Protein AF-A0A929NT50-F1 (afdb_monomer)

Sequence (52 aa):
MPRRLNTADAGFEADFRALLAAKREVSVDVNDTVAAILAEVRARGDEAIIEY

Structure (mmCIF, N/CA/C/O backbone):
data_AF-A0A929NT50-F1
#
_entry.id   AF-A0A929NT50-F1
#
loop_
_atom_site.group_PDB
_atom_site.id
_atom_site.type_symbol
_atom_site.label_atom_id
_atom_site.label_alt_id
_atom_site.label_comp_id
_atom_site.label_asym_id
_atom_site.label_entity_id
_atom_site.label_seq_id
_atom_site.pdbx_PDB_ins_code
_atom_site.Cartn_x
_atom_site.Cartn_y
_atom_site.Cartn_z
_atom_site.occupancy
_atom_site.B_iso_or_equiv
_atom_site.auth_seq_id
_atom_site.auth_comp_id
_atom_site.auth_asym_id
_atom_site.auth_atom_id
_atom_site.pdbx_PDB_model_num
ATOM 1 N N . MET A 1 1 ? 20.819 -1.149 -0.332 1.00 67.75 1 MET A N 1
ATOM 2 C CA . MET A 1 1 ? 21.532 -0.486 -1.451 1.00 67.75 1 MET A CA 1
ATOM 3 C C . MET A 1 1 ? 20.529 -0.175 -2.557 1.00 67.75 1 MET A C 1
ATOM 5 O O . MET A 1 1 ? 19.663 -1.014 -2.773 1.00 67.75 1 MET A O 1
ATOM 9 N N . PRO A 1 2 ? 20.577 0.995 -3.218 1.00 80.56 2 PRO A N 1
ATOM 10 C CA . PRO A 1 2 ? 19.608 1.341 -4.257 1.00 80.56 2 PRO A CA 1
ATOM 11 C C . PRO A 1 2 ? 19.830 0.502 -5.520 1.00 80.56 2 PRO A C 1
ATOM 13 O O . PRO A 1 2 ? 20.958 0.380 -6.000 1.00 80.56 2 PRO A O 1
ATOM 16 N N . ARG A 1 3 ? 18.748 -0.053 -6.070 1.00 82.50 3 ARG A N 1
ATOM 17 C CA . ARG A 1 3 ? 18.768 -0.747 -7.363 1.00 82.50 3 ARG A CA 1
ATOM 18 C C . ARG A 1 3 ? 18.881 0.310 -8.466 1.00 82.50 3 ARG A C 1
ATOM 20 O O . ARG A 1 3 ? 18.049 1.212 -8.529 1.00 82.50 3 ARG A O 1
ATOM 27 N N . ARG A 1 4 ? 19.926 0.237 -9.293 1.00 88.62 4 ARG A N 1
ATOM 28 C CA . ARG A 1 4 ? 20.128 1.133 -10.443 1.00 88.62 4 ARG A CA 1
ATOM 29 C C . ARG A 1 4 ? 19.799 0.375 -11.721 1.00 88.62 4 ARG A C 1
ATOM 31 O O . ARG A 1 4 ? 20.275 -0.740 -11.891 1.00 88.62 4 ARG A O 1
ATOM 38 N N . LEU A 1 5 ? 18.993 0.985 -12.581 1.00 92.94 5 LEU A N 1
ATOM 39 C CA . LEU A 1 5 ? 18.660 0.474 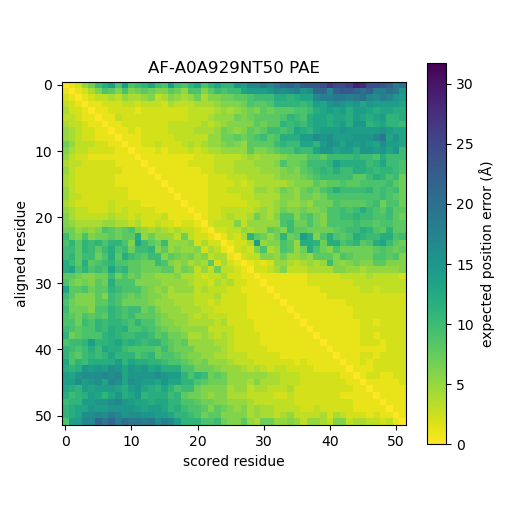-13.907 1.00 92.94 5 LEU A CA 1
ATOM 40 C C . LEU A 1 5 ? 19.278 1.397 -14.956 1.00 92.94 5 LEU A C 1
ATOM 42 O O . LEU A 1 5 ? 19.272 2.616 -14.775 1.00 92.94 5 LEU A O 1
ATOM 46 N N . ASN A 1 6 ? 19.793 0.818 -16.036 1.00 92.81 6 ASN A N 1
ATOM 47 C CA . ASN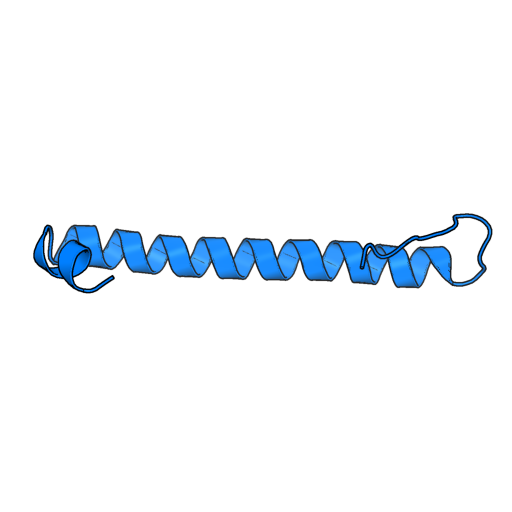 A 1 6 ? 20.332 1.543 -17.178 1.00 92.81 6 ASN A CA 1
ATOM 48 C C . ASN A 1 6 ? 19.493 1.225 -18.418 1.00 92.81 6 ASN A C 1
ATOM 50 O O . ASN A 1 6 ? 19.326 0.064 -18.773 1.00 92.81 6 ASN A O 1
ATOM 54 N N . THR A 1 7 ? 18.976 2.254 -19.085 1.00 92.00 7 THR A N 1
ATOM 55 C CA . THR A 1 7 ? 18.119 2.111 -20.272 1.00 92.00 7 THR A CA 1
ATOM 56 C C . THR A 1 7 ? 18.851 1.548 -21.491 1.00 92.00 7 THR A C 1
ATOM 58 O O . THR A 1 7 ? 18.195 1.123 -22.438 1.00 92.00 7 THR A O 1
ATOM 61 N N . ALA A 1 8 ? 20.188 1.540 -21.485 1.00 94.75 8 ALA A N 1
ATOM 62 C CA . ALA A 1 8 ? 21.000 0.959 -22.552 1.00 94.75 8 ALA A CA 1
ATOM 63 C C . ALA A 1 8 ? 21.178 -0.568 -22.431 1.00 94.75 8 ALA A C 1
ATOM 65 O O . ALA A 1 8 ? 21.646 -1.202 -23.377 1.00 94.75 8 ALA A O 1
ATOM 66 N N . ASP A 1 9 ? 20.826 -1.163 -21.288 1.00 94.31 9 ASP A N 1
AT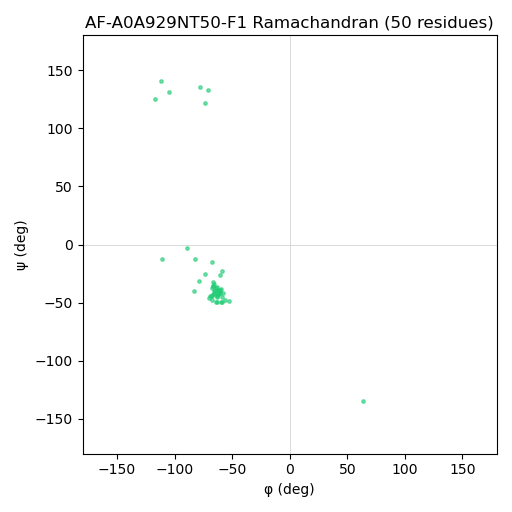OM 67 C CA . ASP A 1 9 ? 21.010 -2.594 -21.060 1.00 94.31 9 ASP A CA 1
ATOM 68 C C . ASP A 1 9 ? 19.911 -3.394 -21.774 1.00 94.31 9 ASP A C 1
ATOM 70 O O . ASP A 1 9 ? 18.723 -3.087 -21.664 1.00 94.31 9 ASP A O 1
ATOM 74 N N . ALA A 1 10 ? 20.280 -4.486 -22.450 1.00 94.38 10 ALA A N 1
ATOM 75 C CA . ALA A 1 10 ? 19.323 -5.344 -23.163 1.00 94.38 10 ALA A CA 1
ATOM 76 C C . ALA A 1 10 ? 18.231 -5.946 -22.248 1.00 94.38 10 ALA A C 1
ATOM 78 O O . ALA A 1 10 ? 17.157 -6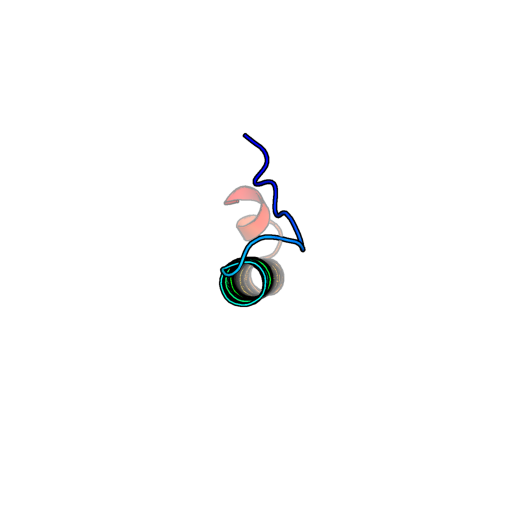.310 -22.722 1.00 94.38 10 ALA A O 1
ATOM 79 N N . GLY A 1 11 ? 18.497 -6.041 -20.938 1.00 93.31 11 GLY A N 1
ATOM 80 C CA . GLY A 1 11 ? 17.558 -6.522 -19.919 1.00 93.31 11 GLY A CA 1
ATOM 81 C C . GLY A 1 11 ? 16.664 -5.446 -19.291 1.00 93.31 11 GLY A C 1
ATOM 82 O O . GLY A 1 11 ? 15.799 -5.789 -18.485 1.00 93.31 11 GLY A O 1
ATOM 83 N N . PHE A 1 12 ? 16.830 -4.166 -19.654 1.00 94.19 12 PHE A N 1
ATOM 84 C CA . PHE A 1 12 ? 16.183 -3.039 -18.972 1.00 94.19 12 PHE A CA 1
ATOM 85 C C . PHE A 1 12 ? 14.665 -3.197 -18.837 1.00 94.19 12 PHE A C 1
ATOM 87 O O . PHE A 1 12 ? 14.124 -3.023 -17.749 1.00 94.19 12 PHE A O 1
ATOM 94 N N . GLU A 1 13 ? 13.973 -3.549 -19.922 1.00 93.88 13 GLU A N 1
ATOM 95 C CA . GLU A 1 13 ? 12.509 -3.650 -19.926 1.00 93.88 13 GLU A CA 1
ATOM 96 C C . GLU A 1 13 ? 12.005 -4.726 -18.950 1.00 93.88 13 GLU A C 1
ATOM 98 O O . GLU A 1 13 ? 11.014 -4.522 -18.246 1.00 93.88 13 GLU A O 1
ATOM 103 N N . ALA A 1 14 ? 12.700 -5.864 -18.869 1.00 94.62 14 ALA A N 1
ATOM 104 C CA . ALA A 1 14 ? 12.340 -6.945 -17.956 1.00 94.62 14 ALA A CA 1
ATOM 105 C C . ALA A 1 14 ? 12.552 -6.526 -16.492 1.00 94.62 14 ALA A C 1
ATOM 107 O O . ALA A 1 14 ? 11.644 -6.662 -15.667 1.00 94.62 14 ALA A O 1
ATOM 108 N N . ASP A 1 15 ? 13.713 -5.945 -16.186 1.00 92.50 15 ASP A N 1
ATOM 109 C CA . ASP A 1 15 ? 14.045 -5.488 -14.835 1.00 92.50 15 ASP A CA 1
ATOM 110 C C . ASP A 1 15 ? 13.162 -4.319 -14.377 1.00 92.50 15 ASP A C 1
ATOM 112 O O . ASP A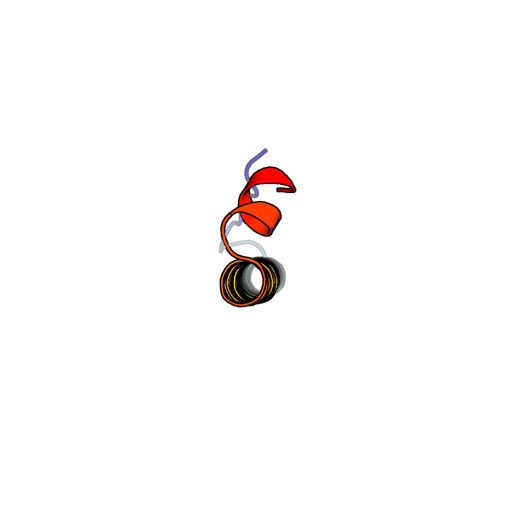 1 15 ? 12.761 -4.245 -13.210 1.00 92.50 15 ASP A O 1
ATOM 116 N N . PHE A 1 16 ? 12.798 -3.421 -15.295 1.00 92.50 16 PHE A N 1
ATOM 117 C CA . PHE A 1 16 ? 11.895 -2.309 -15.022 1.00 92.50 16 PHE A CA 1
ATOM 118 C C . PHE 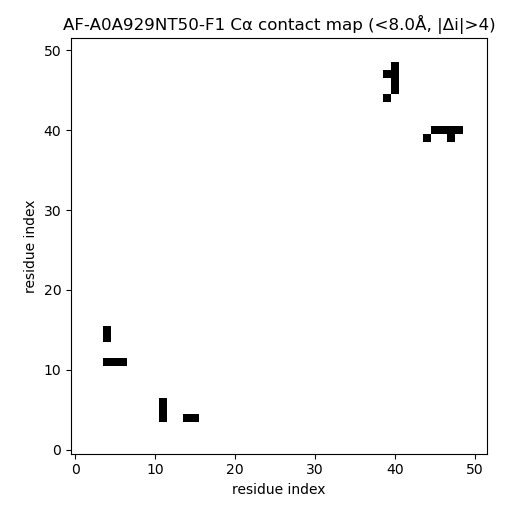A 1 16 ? 10.472 -2.792 -14.724 1.00 92.50 16 PHE A C 1
ATOM 120 O O . PHE A 1 16 ? 9.862 -2.347 -13.749 1.00 92.50 16 PHE A O 1
ATOM 127 N N . ARG A 1 17 ? 9.950 -3.761 -15.488 1.00 92.75 17 ARG A N 1
ATOM 128 C CA . ARG A 1 17 ? 8.648 -4.385 -15.192 1.00 92.75 17 ARG A CA 1
ATOM 129 C C . ARG A 1 17 ? 8.641 -5.087 -13.840 1.00 92.75 17 ARG A C 1
ATOM 131 O O . ARG A 1 17 ? 7.680 -4.919 -13.091 1.00 92.75 17 ARG A O 1
ATOM 138 N N . ALA A 1 18 ? 9.706 -5.816 -13.508 1.00 90.88 18 ALA A N 1
ATOM 139 C CA . ALA A 1 18 ? 9.840 -6.465 -12.207 1.00 90.88 18 ALA A CA 1
ATOM 140 C C . ALA A 1 18 ? 9.828 -5.442 -11.058 1.00 90.88 18 ALA A C 1
ATOM 142 O O . ALA A 1 18 ? 9.155 -5.646 -10.049 1.00 90.88 18 ALA A O 1
ATOM 143 N N . LEU A 1 19 ? 10.510 -4.304 -11.226 1.00 89.69 19 LEU A N 1
ATOM 144 C CA . LEU A 1 19 ? 10.493 -3.218 -10.245 1.00 89.69 19 LEU A CA 1
ATOM 145 C C . LEU A 1 19 ? 9.088 -2.618 -10.063 1.00 89.69 19 LEU A C 1
ATOM 147 O O . LEU A 1 19 ? 8.658 -2.380 -8.933 1.00 89.69 19 LEU A O 1
ATOM 151 N N . LEU A 1 20 ? 8.364 -2.375 -11.160 1.00 89.88 20 LEU A N 1
ATOM 152 C CA . LEU A 1 20 ? 7.001 -1.840 -11.108 1.00 89.88 20 LEU A CA 1
ATOM 153 C C . LEU A 1 20 ? 6.015 -2.817 -10.458 1.00 89.88 20 LEU A C 1
ATOM 155 O O . LEU A 1 20 ? 5.154 -2.380 -9.694 1.00 89.88 20 LEU A O 1
ATOM 159 N N . ALA A 1 21 ? 6.139 -4.113 -10.747 1.00 87.50 21 ALA A N 1
ATOM 160 C CA . ALA A 1 21 ? 5.319 -5.154 -10.134 1.00 87.50 21 ALA A CA 1
ATOM 161 C C . ALA A 1 21 ? 5.551 -5.220 -8.618 1.00 87.50 21 ALA A C 1
ATOM 163 O O . ALA A 1 21 ? 4.592 -5.098 -7.861 1.00 87.50 21 ALA A O 1
ATOM 164 N N . ALA A 1 22 ? 6.814 -5.261 -8.182 1.00 83.69 22 ALA A N 1
ATOM 165 C CA . ALA A 1 22 ? 7.162 -5.284 -6.762 1.00 83.69 22 ALA A CA 1
ATOM 166 C C . ALA A 1 22 ? 6.595 -4.071 -6.001 1.00 83.69 22 ALA A C 1
ATOM 168 O O . ALA A 1 22 ? 6.053 -4.211 -4.908 1.00 83.69 22 ALA A O 1
ATOM 169 N N . LYS A 1 23 ? 6.653 -2.865 -6.588 1.00 76.31 23 LYS A N 1
ATOM 170 C CA . LYS A 1 23 ? 6.064 -1.668 -5.963 1.00 76.31 23 LYS A CA 1
ATOM 171 C C . LYS A 1 23 ? 4.538 -1.772 -5.827 1.00 76.31 23 LYS A C 1
ATOM 173 O O . LYS A 1 23 ? 3.984 -1.279 -4.847 1.00 76.31 23 LYS A O 1
ATOM 178 N N . ARG A 1 24 ? 3.858 -2.371 -6.812 1.00 79.62 24 ARG A N 1
ATOM 179 C CA . ARG A 1 24 ? 2.401 -2.572 -6.776 1.00 79.62 24 ARG A CA 1
ATOM 180 C C . ARG A 1 24 ? 2.005 -3.604 -5.727 1.00 79.62 24 ARG A C 1
ATOM 182 O O . ARG A 1 24 ? 1.082 -3.322 -4.979 1.00 79.62 24 ARG A O 1
ATOM 189 N N . GLU A 1 25 ? 2.712 -4.727 -5.636 1.00 75.44 25 GLU A N 1
ATOM 190 C CA . GLU A 1 25 ? 2.454 -5.755 -4.618 1.00 75.44 25 GLU A CA 1
ATOM 191 C C . GLU A 1 25 ? 2.594 -5.193 -3.203 1.00 75.44 25 GLU A C 1
ATOM 193 O O . GLU A 1 25 ? 1.655 -5.290 -2.423 1.00 75.44 25 GLU A O 1
ATOM 198 N N . VAL A 1 26 ? 3.697 -4.492 -2.910 1.00 80.19 26 VAL A N 1
ATOM 199 C CA . VAL A 1 26 ? 3.894 -3.850 -1.597 1.00 80.19 26 VAL A CA 1
ATOM 200 C C . VAL A 1 26 ? 2.794 -2.827 -1.303 1.00 80.19 26 VAL A C 1
ATOM 202 O O . VAL A 1 26 ? 2.334 -2.716 -0.173 1.00 80.19 26 VAL A O 1
ATOM 205 N N . SER A 1 27 ? 2.338 -2.075 -2.310 1.00 79.00 27 SER A N 1
ATOM 206 C CA . SER A 1 27 ? 1.244 -1.118 -2.119 1.00 79.00 27 SER A CA 1
ATOM 207 C C . SER A 1 27 ? -0.093 -1.795 -1.820 1.00 79.00 27 SER A C 1
ATOM 209 O O . SER A 1 27 ? -0.872 -1.231 -1.058 1.00 79.00 27 SER A O 1
ATOM 211 N N . VAL A 1 28 ? -0.388 -2.939 -2.441 1.00 82.50 28 VAL A N 1
ATOM 212 C CA . VAL A 1 28 ? -1.626 -3.692 -2.185 1.00 82.50 28 VAL A CA 1
ATOM 213 C C . VAL A 1 28 ? -1.582 -4.308 -0.790 1.00 82.50 28 VAL A C 1
ATOM 215 O O . VAL A 1 28 ? -2.518 -4.110 -0.028 1.00 82.50 28 VAL A O 1
ATOM 218 N N . ASP A 1 29 ? -0.462 -4.927 -0.418 1.00 87.00 29 ASP A N 1
ATOM 219 C CA . ASP A 1 29 ? -0.264 -5.536 0.904 1.00 87.00 29 ASP A CA 1
ATOM 220 C C . ASP A 1 29 ? -0.431 -4.515 2.046 1.00 87.00 29 ASP A C 1
ATOM 222 O O . ASP A 1 29 ? -1.171 -4.728 3.009 1.00 87.00 29 ASP A O 1
ATOM 226 N N . VAL A 1 30 ? 0.165 -3.326 1.892 1.00 90.50 30 VAL A N 1
ATOM 227 C CA . VAL A 1 30 ? -0.007 -2.229 2.858 1.00 90.50 30 VAL A CA 1
ATOM 228 C C . VAL A 1 30 ? -1.460 -1.758 2.919 1.00 90.50 30 VAL A C 1
ATOM 230 O O . VAL A 1 30 ? -1.969 -1.510 4.011 1.00 90.50 30 VAL A O 1
ATOM 233 N N . ASN A 1 31 ? -2.142 -1.635 1.777 1.00 92.25 31 ASN A N 1
ATOM 234 C CA . ASN A 1 31 ? -3.541 -1.210 1.756 1.00 92.25 31 ASN A CA 1
ATOM 235 C C . ASN A 1 31 ? -4.448 -2.218 2.475 1.00 92.25 31 ASN A C 1
ATOM 237 O O . ASN A 1 31 ? -5.284 -1.802 3.277 1.00 92.25 31 ASN A O 1
ATOM 241 N N . ASP A 1 32 ? -4.266 -3.513 2.219 1.00 93.94 32 ASP A N 1
ATOM 242 C CA . ASP A 1 32 ? -5.061 -4.579 2.833 1.00 93.94 32 ASP A CA 1
ATOM 243 C C . ASP A 1 32 ? -4.800 -4.657 4.344 1.00 93.94 32 ASP A C 1
ATOM 245 O O . ASP A 1 32 ? -5.740 -4.716 5.140 1.00 93.94 32 ASP A O 1
ATOM 249 N N . THR A 1 33 ? -3.532 -4.543 4.750 1.00 94.69 33 THR A N 1
ATOM 250 C CA . THR A 1 33 ? -3.134 -4.484 6.163 1.00 94.69 33 THR A CA 1
ATOM 251 C C . THR A 1 33 ? -3.782 -3.294 6.876 1.00 94.69 33 THR A C 1
ATOM 253 O O . THR A 1 33 ? -4.400 -3.454 7.927 1.00 94.69 33 THR A O 1
ATOM 256 N N . VAL A 1 34 ? -3.702 -2.091 6.299 1.00 95.75 34 VAL A N 1
ATOM 257 C CA . VAL A 1 34 ? -4.305 -0.889 6.897 1.00 95.75 34 VAL A CA 1
ATOM 258 C C . VAL A 1 34 ? -5.829 -1.004 6.951 1.00 95.75 34 VAL A C 1
ATOM 260 O O . VAL A 1 34 ? -6.434 -0.608 7.946 1.00 95.75 34 VAL A O 1
ATOM 263 N N . ALA A 1 35 ? -6.465 -1.569 5.922 1.00 96.56 35 ALA A N 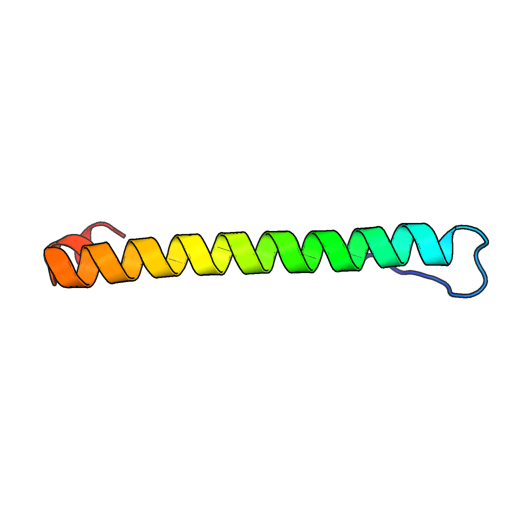1
ATOM 264 C CA . ALA A 1 35 ? -7.907 -1.793 5.921 1.00 96.56 35 ALA A CA 1
ATOM 265 C C . ALA A 1 35 ? -8.346 -2.731 7.059 1.00 96.56 35 ALA A C 1
ATOM 267 O O . ALA A 1 35 ? -9.355 -2.453 7.712 1.00 96.56 35 ALA A O 1
ATOM 268 N N . ALA A 1 36 ? -7.577 -3.790 7.333 1.00 95.81 36 ALA A N 1
ATOM 269 C CA . ALA A 1 36 ? -7.827 -4.695 8.452 1.00 95.81 36 ALA A CA 1
ATOM 270 C C . ALA A 1 36 ? -7.691 -3.980 9.807 1.00 95.81 36 ALA A C 1
ATOM 272 O O . ALA A 1 36 ? -8.627 -4.019 10.605 1.00 95.81 36 ALA A O 1
ATOM 273 N N . ILE A 1 37 ? -6.597 -3.238 10.023 1.00 95.88 37 ILE A N 1
ATOM 274 C CA . ILE A 1 37 ? -6.374 -2.460 11.256 1.00 95.88 37 ILE A CA 1
ATOM 275 C C . ILE A 1 37 ? -7.535 -1.485 11.497 1.00 95.88 37 ILE A C 1
ATOM 277 O O . ILE A 1 37 ? -8.097 -1.426 12.590 1.00 95.88 37 ILE A O 1
ATOM 281 N N . LEU A 1 38 ? -7.950 -0.738 10.468 1.00 97.00 38 LEU A N 1
ATOM 282 C CA . LEU A 1 38 ? -9.056 0.216 10.582 1.00 97.00 38 LEU A CA 1
ATOM 283 C C . LEU A 1 38 ? -10.389 -0.467 10.915 1.00 97.00 38 LEU A C 1
ATOM 285 O O . LEU A 1 38 ? -11.193 0.095 11.663 1.00 97.00 38 LEU A O 1
ATOM 289 N N . ALA A 1 39 ? -10.641 -1.660 10.372 1.00 97.31 39 ALA A N 1
ATOM 290 C CA . ALA A 1 39 ? -11.838 -2.431 10.689 1.00 97.31 39 ALA A CA 1
ATOM 291 C C . ALA A 1 39 ? -11.842 -2.890 12.155 1.00 97.31 39 ALA A C 1
ATOM 293 O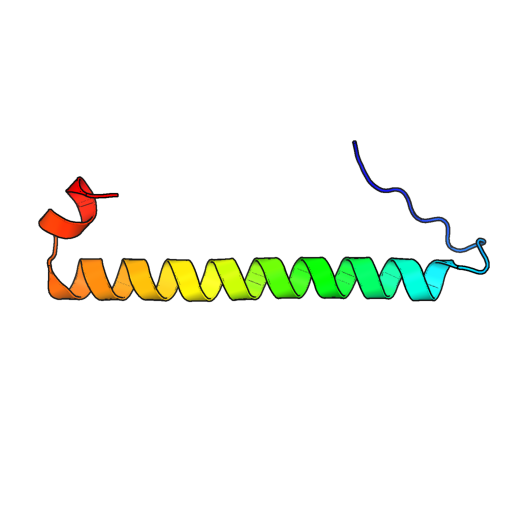 O . ALA A 1 39 ? -12.871 -2.772 12.824 1.00 97.31 39 ALA A O 1
ATOM 294 N N . GLU A 1 40 ? -10.699 -3.340 12.675 1.00 96.50 40 GLU A N 1
ATOM 295 C CA . GLU A 1 40 ? -10.567 -3.750 14.075 1.00 96.50 40 GLU A CA 1
ATOM 296 C C . GLU A 1 40 ? -10.705 -2.578 15.042 1.00 96.50 40 GLU A C 1
ATOM 298 O O . GLU A 1 40 ? -11.471 -2.665 16.003 1.00 96.50 40 GLU A O 1
ATOM 303 N N . VAL A 1 41 ? -10.065 -1.444 14.743 1.00 97.44 41 VAL A N 1
ATOM 304 C CA . VAL A 1 41 ? -10.233 -0.211 15.524 1.00 97.44 41 VAL A CA 1
ATOM 305 C C . VAL A 1 41 ? -11.690 0.251 15.504 1.00 97.44 41 VAL A C 1
ATOM 307 O O . VAL A 1 41 ? -12.223 0.654 16.534 1.00 97.44 41 VAL A O 1
ATOM 310 N N . ARG A 1 42 ? -12.398 0.138 14.373 1.00 95.88 42 ARG A N 1
ATOM 311 C CA . ARG A 1 42 ? -13.828 0.482 14.307 1.00 95.88 42 ARG A CA 1
ATOM 312 C C . ARG A 1 42 ? -14.710 -0.456 15.138 1.00 95.88 42 ARG A C 1
ATOM 314 O O . ARG A 1 42 ? -15.749 -0.016 15.625 1.00 95.88 42 ARG A O 1
ATOM 321 N N . ALA A 1 43 ? -14.332 -1.726 15.268 1.00 97.12 43 ALA A N 1
ATOM 322 C CA . ALA A 1 43 ? -15.102 -2.729 15.999 1.00 97.12 43 ALA A CA 1
ATOM 323 C C . ALA A 1 43 ? -14.842 -2.702 17.514 1.00 97.12 43 ALA A C 1
ATOM 325 O O . ALA A 1 43 ? -15.780 -2.865 18.293 1.00 97.12 43 ALA A O 1
ATOM 326 N N . ARG A 1 44 ? -13.583 -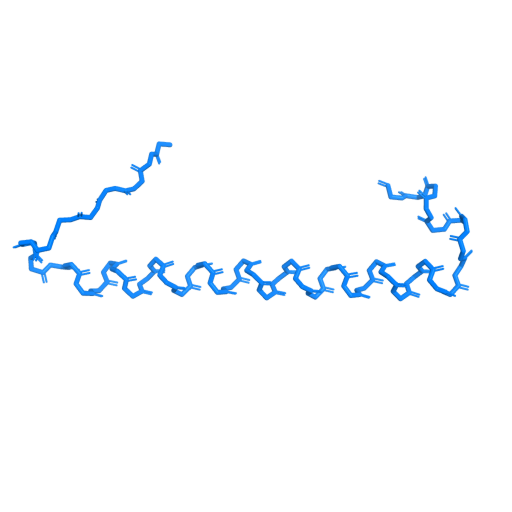2.509 17.923 1.00 96.88 44 ARG A N 1
ATOM 327 C CA . ARG A 1 44 ? -13.116 -2.649 19.315 1.00 96.88 44 ARG A CA 1
ATOM 328 C C . ARG A 1 44 ? -12.716 -1.322 19.971 1.00 96.88 44 ARG A C 1
ATOM 330 O O . ARG A 1 44 ? -12.558 -1.268 21.186 1.00 96.88 44 ARG A O 1
ATOM 337 N N . GLY A 1 45 ? -12.571 -0.247 19.195 1.00 93.31 45 GLY A N 1
ATOM 338 C CA . GLY A 1 45 ? -12.166 1.064 19.699 1.00 93.31 45 GLY A CA 1
ATOM 339 C C . GLY A 1 45 ? -10.757 1.047 20.291 1.00 93.31 45 GLY A C 1
ATOM 340 O O . GLY A 1 45 ? -9.834 0.475 19.711 1.00 93.31 45 GLY A O 1
ATOM 341 N N . ASP A 1 46 ? -10.605 1.668 21.460 1.00 94.50 46 ASP A N 1
ATOM 342 C CA . ASP A 1 46 ? -9.314 1.873 22.129 1.00 94.50 46 ASP A CA 1
ATOM 343 C C . ASP A 1 46 ? -8.583 0.566 22.474 1.00 94.50 46 ASP A C 1
ATOM 345 O O . ASP A 1 46 ? -7.357 0.547 22.531 1.00 94.50 46 ASP A O 1
ATOM 349 N N . GLU A 1 47 ? -9.309 -0.541 22.656 1.00 95.75 47 GLU A N 1
ATOM 350 C CA . GLU A 1 47 ? -8.703 -1.848 22.928 1.00 95.75 47 GLU A CA 1
ATOM 351 C C . GLU A 1 47 ? -7.809 -2.315 21.771 1.00 95.75 47 GLU A C 1
ATOM 353 O O . GLU A 1 47 ? -6.694 -2.772 22.006 1.00 95.75 47 GLU A O 1
ATOM 358 N N . ALA A 1 48 ? -8.258 -2.136 20.523 1.00 94.31 48 ALA A N 1
ATOM 359 C CA . ALA A 1 48 ? -7.448 -2.466 19.352 1.00 94.31 48 ALA A CA 1
ATOM 360 C C . ALA A 1 48 ? -6.222 -1.550 19.241 1.00 94.31 48 ALA A C 1
ATOM 362 O O . ALA A 1 48 ? -5.155 -2.003 18.852 1.00 94.31 48 ALA A O 1
ATOM 363 N N . ILE A 1 49 ? -6.344 -0.273 19.616 1.00 93.00 49 ILE A N 1
ATOM 364 C CA . ILE A 1 49 ? -5.226 0.682 19.559 1.00 93.00 49 ILE A CA 1
ATOM 365 C C . ILE A 1 49 ? -4.112 0.308 20.545 1.00 93.00 49 ILE A C 1
ATOM 367 O O . ILE A 1 49 ? -2.948 0.539 20.250 1.00 93.00 49 ILE A O 1
ATOM 371 N N . ILE A 1 50 ? -4.451 -0.254 21.708 1.00 95.38 50 ILE A N 1
ATOM 372 C CA . ILE A 1 50 ? -3.463 -0.668 22.718 1.00 95.38 50 ILE A CA 1
ATOM 373 C C . ILE A 1 50 ? -2.714 -1.949 22.299 1.00 95.38 50 ILE A C 1
ATOM 375 O O . ILE A 1 50 ? -1.604 -2.185 22.773 1.00 95.38 50 ILE A O 1
ATOM 379 N N . GLU A 1 51 ? -3.317 -2.782 21.449 1.00 92.56 51 GLU A N 1
ATOM 380 C CA . GLU A 1 51 ? -2.755 -4.064 21.002 1.00 92.56 51 GLU A CA 1
ATOM 381 C C . GLU A 1 51 ? -1.687 -3.919 19.899 1.00 92.56 51 GLU A C 1
ATOM 383 O O . GLU A 1 51 ? -0.761 -4.732 19.847 1.00 92.56 51 GLU A O 1
ATOM 388 N N . TYR A 1 52 ? -1.805 -2.895 19.046 1.00 86.44 52 TYR A N 1
ATOM 389 C CA . TYR A 1 52 ? -0.892 -2.604 17.929 1.00 86.44 52 TYR A CA 1
ATOM 390 C C . TYR A 1 52 ? 0.343 -1.789 18.341 1.00 86.44 52 TYR A C 1
ATOM 392 O O . TYR A 1 52 ? 1.436 -2.086 17.800 1.00 86.44 52 TYR A O 1
#

pLDDT: mean 90.67, std 6.62, range [67.75, 97.44]

Mean predicted aligned error: 6.13 Å

Radius of gyration: 18.43 Å; Cα contacts (8 Å, |Δi|>4): 11; chains: 1; bounding box: 37×9×46 Å

Foldseek 3Di:
DDDDADPPDPCRVVVVVVVVVVVVVVVVVVVVVVVVLVVCCVVPPVVSVVVD

Solvent-accessible surface area (backbone atoms only — not comparable to full-atom values): 3174 Å² total; per-residue (Å²): 133,86,89,83,84,54,87,86,45,94,57,33,71,63,56,50,50,51,52,55,50,53,54,49,53,55,52,50,54,51,50,54,52,50,52,50,52,53,52,44,33,71,74,55,39,70,62,44,63,74,73,111

Secondary structure (DSSP, 8-state):
------TTSTTHHHHHHHHHHHHHHHHHHHHHHHHHHHHHHHHHTHHHHHH-